Protein AF-A0A165YY05-F1 (afdb_monomer)

Organism: Pseudomonas fluorescens (NCBI:txid294)

Nearest PDB structures (foldseek):
  7nfc-assembly1_R  TM=3.723E-01  e=5.707E+00  Homo sapiens

Sequence (60 aa):
MPQKIHSGYRMGRNALIQFLEEDERIGVSHMALNLKYGSRPADEVMEELAEFVLPHFPSH

InterPro domains:
  IPR036661 Luciferase-like domain superfamily [G3DSA:3.20.20.30] (1-60)

Secondary structure (DSSP, 8-state):
-PEEETTEEE--HHHHHHHHHHHHHTT--------TT-SS-HHHHHHHHHHHTGGGS---

Mean predicted aligned error: 2.84 Å

pLDDT: mean 94.11, std 4.99, range [72.69, 98.44]

Structure (mmCIF, N/CA/C/O backbone):
data_AF-A0A165YY05-F1
#
_entry.id   AF-A0A165YY05-F1
#
loop_
_atom_site.group_PDB
_atom_site.id
_atom_site.type_symbol
_atom_site.label_atom_id
_atom_site.label_alt_id
_atom_site.label_comp_id
_atom_site.label_asym_id
_atom_site.label_entity_id
_atom_site.label_seq_id
_atom_site.pdbx_PDB_ins_code
_atom_site.Cartn_x
_atom_site.Cartn_y
_atom_site.Cartn_z
_atom_site.occupancy
_atom_site.B_iso_or_equiv
_atom_site.auth_seq_id
_atom_site.auth_comp_id
_atom_site.auth_asym_id
_atom_site.auth_atom_id
_atom_site.pdbx_PDB_model_num
ATOM 1 N N . MET A 1 1 ? -2.697 15.028 -2.019 1.00 72.69 1 MET A N 1
ATOM 2 C CA . MET A 1 1 ? -1.237 14.884 -1.822 1.00 72.69 1 MET A CA 1
ATOM 3 C C . MET A 1 1 ? -1.014 13.835 -0.735 1.00 72.69 1 MET A C 1
ATOM 5 O O . MET A 1 1 ? -1.734 13.908 0.258 1.00 72.69 1 MET A O 1
ATOM 9 N N . PRO A 1 2 ? -0.117 12.851 -0.917 1.00 88.06 2 PRO A N 1
ATOM 10 C CA . PRO A 1 2 ? 0.168 11.832 0.094 1.00 88.06 2 PRO A CA 1
ATOM 11 C C . PRO A 1 2 ? 0.691 12.444 1.399 1.00 88.06 2 PRO A C 1
ATOM 13 O O . PRO A 1 2 ? 1.565 13.308 1.374 1.00 88.06 2 PRO A O 1
ATOM 16 N N . GLN A 1 3 ? 0.187 11.981 2.541 1.00 92.56 3 GLN A N 1
ATOM 17 C CA . GLN A 1 3 ? 0.684 12.366 3.862 1.00 92.56 3 GLN A CA 1
ATOM 18 C C . GLN A 1 3 ? 1.619 11.275 4.386 1.00 92.56 3 GLN A C 1
ATOM 20 O O . GLN A 1 3 ? 1.246 10.106 4.406 1.00 92.56 3 GLN A O 1
ATOM 25 N N . LYS A 1 4 ? 2.822 11.629 4.846 1.00 93.38 4 LYS A N 1
ATOM 26 C CA . LYS A 1 4 ? 3.717 10.650 5.481 1.00 93.38 4 LYS A CA 1
ATOM 27 C C . LYS A 1 4 ? 3.122 10.132 6.793 1.00 93.38 4 LYS A C 1
ATOM 29 O O . LYS A 1 4 ? 2.600 10.908 7.592 1.00 93.38 4 LYS A O 1
ATOM 34 N N . ILE A 1 5 ? 3.254 8.831 7.021 1.00 91.75 5 ILE A N 1
ATOM 35 C CA . ILE A 1 5 ? 2.966 8.159 8.293 1.00 91.75 5 ILE A CA 1
ATOM 36 C C . ILE A 1 5 ? 4.205 7.375 8.735 1.00 91.75 5 ILE A C 1
ATOM 38 O O . ILE A 1 5 ? 5.217 7.346 8.031 1.00 91.75 5 ILE A O 1
ATOM 42 N N . HIS A 1 6 ? 4.144 6.740 9.906 1.00 89.81 6 HIS A N 1
ATOM 43 C CA . HIS A 1 6 ? 5.214 5.845 10.329 1.00 89.81 6 HIS A CA 1
ATOM 44 C C . HIS A 1 6 ? 5.403 4.732 9.289 1.00 89.81 6 HIS A C 1
ATOM 46 O O . HIS A 1 6 ? 4.493 3.936 9.065 1.00 89.81 6 HIS A O 1
ATOM 52 N N . SER A 1 7 ? 6.581 4.700 8.664 1.00 87.31 7 SER A N 1
ATOM 53 C CA . SER A 1 7 ? 6.979 3.674 7.692 1.00 87.31 7 SER A CA 1
ATOM 54 C C . SER A 1 7 ? 6.023 3.524 6.496 1.00 87.31 7 SER A C 1
ATOM 56 O O . SER A 1 7 ? 5.802 2.416 6.019 1.00 87.31 7 SER A O 1
ATOM 58 N N . GLY A 1 8 ? 5.448 4.628 6.004 1.00 92.69 8 GLY A N 1
ATOM 59 C CA . GLY A 1 8 ? 4.602 4.603 4.810 1.00 92.69 8 GLY A CA 1
ATOM 60 C C . GLY A 1 8 ? 3.903 5.927 4.512 1.00 92.69 8 GLY A C 1
ATOM 61 O O . GLY A 1 8 ? 4.315 6.998 4.972 1.00 92.69 8 GLY A O 1
ATOM 62 N N . TYR A 1 9 ? 2.798 5.842 3.769 1.00 94.88 9 TYR A N 1
ATOM 63 C CA . TYR A 1 9 ? 1.985 6.990 3.375 1.00 94.88 9 TYR A CA 1
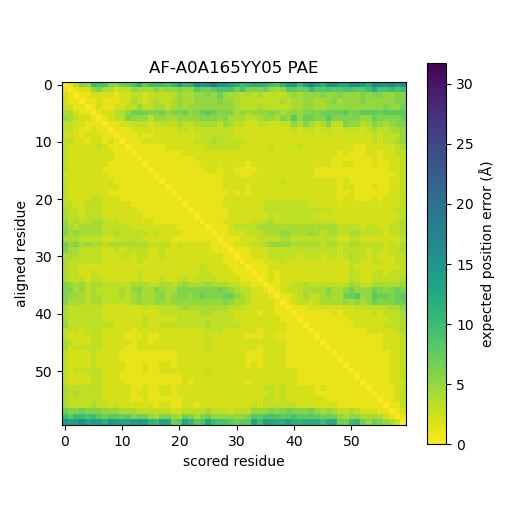ATOM 64 C C . TYR A 1 9 ? 0.494 6.748 3.627 1.00 94.88 9 TYR A C 1
ATOM 66 O O . TYR A 1 9 ? -0.008 5.636 3.500 1.00 94.88 9 TYR A O 1
ATOM 74 N N . ARG A 1 10 ? -0.227 7.826 3.934 1.00 94.62 10 ARG A N 1
ATOM 75 C CA . ARG A 1 10 ? -1.686 7.919 3.886 1.00 94.62 10 ARG A CA 1
ATOM 76 C C . ARG A 1 10 ? -2.071 8.653 2.607 1.00 94.62 10 ARG A C 1
ATOM 78 O O . ARG A 1 10 ? -1.694 9.809 2.413 1.00 94.62 10 ARG A O 1
ATOM 85 N N . MET A 1 11 ? -2.830 7.991 1.745 1.00 95.56 11 MET A N 1
ATOM 86 C CA . MET A 1 11 ? -3.334 8.557 0.496 1.00 95.56 11 MET A CA 1
ATOM 87 C C . MET A 1 11 ? -4.634 7.862 0.075 1.00 95.56 11 MET A C 1
ATOM 89 O O . MET A 1 11 ? -4.993 6.835 0.645 1.00 95.56 11 MET A O 1
ATOM 93 N N . GLY A 1 12 ? -5.353 8.440 -0.889 1.00 95.62 12 GLY A N 1
ATOM 94 C CA . GLY A 1 12 ? -6.517 7.794 -1.505 1.00 95.62 12 GLY A CA 1
ATOM 95 C C . GLY A 1 12 ? -6.120 6.909 -2.689 1.00 95.62 12 GLY A C 1
ATOM 96 O O . GLY A 1 12 ? -5.020 7.055 -3.224 1.00 95.62 12 GLY A O 1
ATOM 97 N N . ARG A 1 13 ? -7.039 6.048 -3.141 1.00 96.75 13 ARG A N 1
ATOM 98 C CA . ARG A 1 13 ? -6.790 5.054 -4.200 1.00 96.75 13 ARG A CA 1
ATOM 99 C C . ARG A 1 13 ? -6.219 5.618 -5.503 1.00 96.75 13 ARG A C 1
ATOM 101 O O . ARG A 1 13 ? -5.287 5.048 -6.041 1.00 96.75 13 ARG A O 1
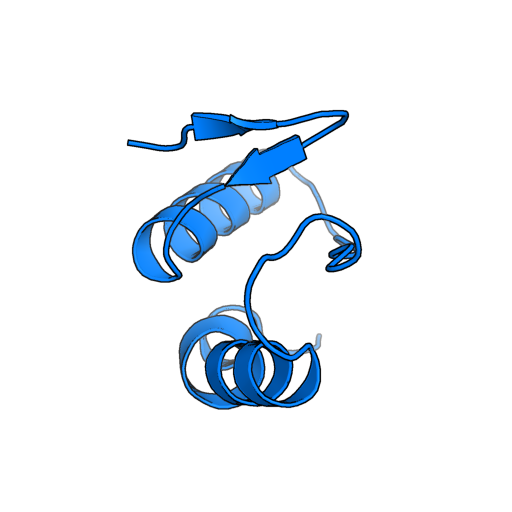ATOM 108 N N . ASN A 1 14 ? -6.691 6.776 -5.972 1.00 97.88 14 ASN A N 1
ATOM 109 C CA . ASN A 1 14 ? -6.204 7.349 -7.237 1.00 97.88 14 ASN A CA 1
ATOM 110 C C . ASN A 1 14 ? -4.724 7.749 -7.148 1.00 97.88 14 ASN A C 1
ATOM 112 O O . ASN A 1 14 ? -3.973 7.576 -8.099 1.00 97.88 14 ASN A O 1
ATOM 116 N N . ALA A 1 15 ? -4.302 8.267 -5.991 1.00 97.38 15 ALA A N 1
ATOM 117 C CA . ALA A 1 15 ? -2.897 8.577 -5.753 1.00 97.38 15 ALA A CA 1
ATOM 118 C C . ALA A 1 15 ? -2.069 7.300 -5.546 1.00 97.38 15 ALA A C 1
ATOM 120 O O . ALA A 1 15 ? -0.918 7.264 -5.963 1.00 97.38 15 ALA A O 1
ATOM 121 N N . LEU A 1 16 ? -2.658 6.260 -4.942 1.00 97.12 16 LEU A N 1
ATOM 122 C CA . LEU A 1 16 ? -2.018 4.951 -4.810 1.00 97.12 16 LEU A CA 1
ATOM 123 C C . LEU A 1 16 ? -1.767 4.315 -6.182 1.00 97.12 16 LEU A C 1
ATOM 125 O O . LEU A 1 16 ? -0.667 3.842 -6.413 1.00 97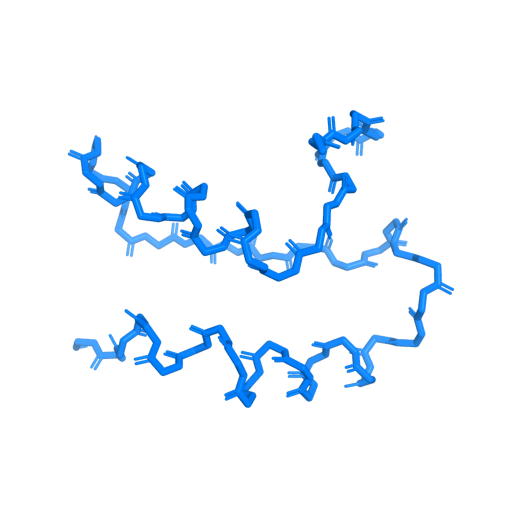.12 16 LEU A O 1
ATOM 129 N N . ILE A 1 17 ? -2.734 4.357 -7.103 1.00 97.94 17 ILE A N 1
ATOM 130 C CA . ILE A 1 17 ? -2.571 3.836 -8.470 1.00 97.94 17 ILE A CA 1
ATOM 131 C C . ILE A 1 17 ? -1.404 4.539 -9.169 1.00 97.94 17 ILE A C 1
ATOM 133 O O . ILE A 1 17 ? -0.480 3.875 -9.614 1.00 97.94 17 ILE A O 1
ATOM 137 N N . GLN A 1 18 ? -1.381 5.876 -9.166 1.00 97.56 18 GLN A N 1
ATOM 138 C CA . GLN A 1 18 ? -0.280 6.645 -9.764 1.00 97.56 18 GLN A CA 1
ATOM 139 C C . GLN A 1 18 ? 1.084 6.323 -9.137 1.00 97.56 18 GLN A C 1
ATOM 141 O O . GLN A 1 18 ? 2.099 6.326 -9.829 1.00 97.56 18 GLN A O 1
ATOM 146 N N . PHE A 1 19 ? 1.109 6.073 -7.825 1.00 96.50 19 PHE A N 1
ATOM 147 C CA . PHE A 1 19 ? 2.316 5.683 -7.104 1.00 96.50 19 PHE A CA 1
ATOM 148 C C . PHE A 1 19 ? 2.802 4.294 -7.538 1.00 96.50 19 PHE A C 1
ATOM 150 O O . PHE A 1 19 ? 3.969 4.137 -7.876 1.00 96.50 19 PHE A O 1
ATOM 157 N N . LEU A 1 20 ? 1.900 3.312 -7.591 1.00 96.38 20 LEU A N 1
ATOM 158 C CA . LEU A 1 20 ? 2.214 1.949 -8.018 1.00 96.38 20 LEU A CA 1
ATOM 159 C C . LEU A 1 20 ? 2.651 1.887 -9.489 1.00 96.38 20 LEU A C 1
ATOM 161 O O . LEU A 1 20 ? 3.591 1.169 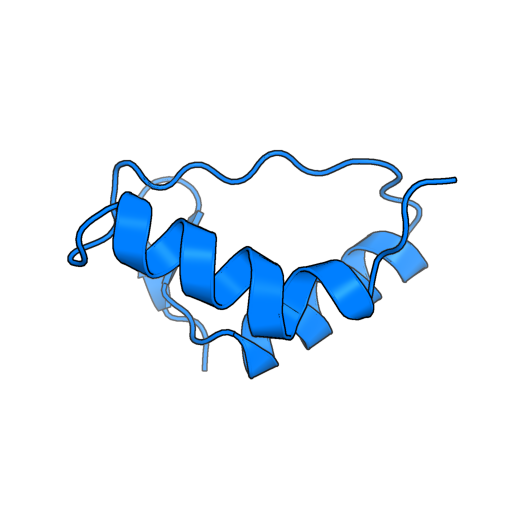-9.804 1.00 96.38 20 LEU A O 1
ATOM 165 N N . GLU A 1 21 ? 2.035 2.675 -10.372 1.00 96.56 21 GLU A N 1
ATOM 166 C CA . GLU A 1 21 ? 2.448 2.789 -11.777 1.00 96.56 21 GLU A CA 1
ATOM 167 C C . GLU A 1 21 ? 3.862 3.380 -11.926 1.00 96.56 21 GLU A C 1
ATOM 169 O O . GLU A 1 21 ? 4.600 3.001 -12.833 1.00 96.56 21 GLU A O 1
ATOM 174 N N . GLU A 1 22 ? 4.254 4.338 -11.078 1.00 96.50 22 GLU A N 1
ATOM 175 C CA . GLU A 1 22 ? 5.629 4.860 -11.070 1.00 96.50 22 GLU A CA 1
ATOM 176 C C . GLU A 1 22 ? 6.617 3.814 -10.558 1.00 96.50 22 GLU A C 1
ATOM 178 O O . GLU A 1 22 ? 7.668 3.620 -11.168 1.00 96.50 22 GLU A O 1
ATOM 183 N N . ASP A 1 23 ? 6.260 3.102 -9.490 1.00 95.56 23 ASP A N 1
ATOM 184 C CA . ASP A 1 23 ? 7.087 2.030 -8.944 1.00 95.56 23 ASP A CA 1
ATOM 185 C C . ASP A 1 23 ? 7.277 0.887 -9.962 1.00 95.56 23 ASP A C 1
ATOM 187 O O . ASP A 1 23 ? 8.390 0.385 -10.144 1.00 95.56 23 ASP A O 1
ATOM 191 N N . GLU A 1 24 ? 6.231 0.521 -10.704 1.00 95.62 24 GLU A N 1
ATOM 192 C CA . GLU A 1 24 ? 6.319 -0.438 -11.809 1.00 95.62 24 GLU A CA 1
ATOM 193 C C . GLU A 1 24 ? 7.256 0.066 -12.920 1.00 95.62 24 GLU A C 1
ATOM 195 O O . GLU A 1 24 ? 8.132 -0.675 -13.375 1.00 95.62 24 GLU A O 1
ATOM 200 N N . ARG A 1 25 ? 7.154 1.349 -13.312 1.00 96.88 25 ARG A N 1
ATOM 201 C CA . ARG A 1 25 ? 8.033 1.966 -14.328 1.00 96.88 25 ARG A CA 1
ATOM 202 C C . ARG A 1 25 ? 9.515 1.914 -13.960 1.00 96.88 25 ARG A C 1
ATOM 204 O O . ARG A 1 25 ? 10.352 1.829 -14.859 1.00 96.88 25 ARG A O 1
ATOM 211 N N . ILE A 1 26 ? 9.849 1.958 -12.671 1.00 97.44 26 ILE A N 1
ATOM 212 C CA . ILE A 1 26 ? 11.236 1.846 -12.190 1.00 97.44 26 ILE A CA 1
ATOM 213 C C . ILE A 1 26 ? 11.663 0.396 -11.905 1.00 97.44 26 ILE A C 1
ATOM 215 O O . ILE A 1 26 ? 12.780 0.167 -11.438 1.00 97.44 26 ILE A O 1
ATOM 219 N N . GLY A 1 27 ? 10.812 -0.585 -12.223 1.00 96.38 27 GLY A N 1
ATOM 220 C CA . GLY A 1 27 ? 11.135 -2.012 -12.200 1.00 96.38 27 GLY A CA 1
ATOM 221 C C . GL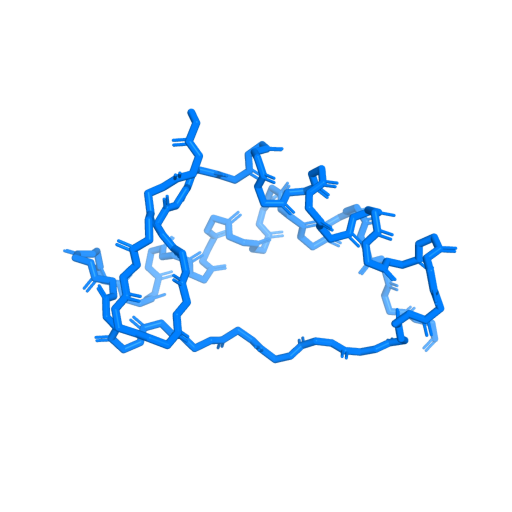Y A 1 27 ? 10.697 -2.764 -10.944 1.00 96.38 27 GLY A C 1
ATOM 222 O O . GLY A 1 27 ? 11.147 -3.893 -10.733 1.00 96.38 27 GLY A O 1
ATOM 223 N N . VAL A 1 28 ? 9.837 -2.189 -10.098 1.00 96.06 28 VAL A N 1
ATOM 224 C CA . VAL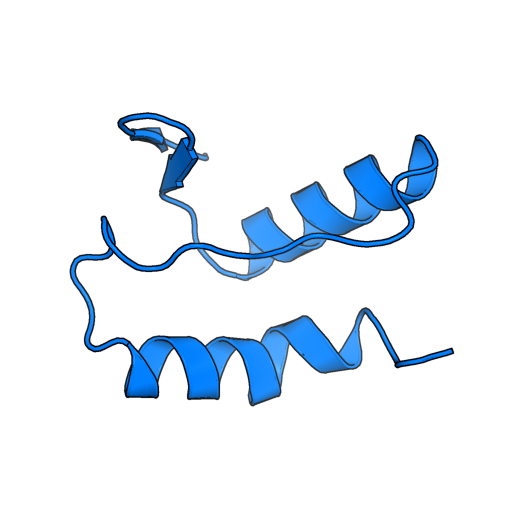 A 1 28 ? 9.256 -2.922 -8.964 1.00 96.06 28 VAL A CA 1
ATOM 225 C C . VAL A 1 28 ? 8.259 -3.956 -9.486 1.00 96.06 28 VAL A C 1
ATOM 227 O O . VAL A 1 28 ? 7.245 -3.609 -10.076 1.00 96.06 28 VAL A O 1
ATOM 230 N N . SER A 1 29 ? 8.535 -5.242 -9.252 1.00 92.69 29 SER A N 1
ATOM 231 C CA . SER A 1 29 ? 7.695 -6.341 -9.765 1.00 92.69 29 SER A CA 1
ATOM 232 C C . SER A 1 29 ? 6.592 -6.792 -8.805 1.00 92.69 29 SER A C 1
ATOM 234 O O . SER A 1 29 ? 5.614 -7.399 -9.227 1.00 92.69 29 SER A O 1
ATOM 236 N N . HIS A 1 30 ? 6.756 -6.564 -7.500 1.00 92.50 30 HIS A N 1
ATOM 237 C CA . HIS A 1 30 ? 5.768 -6.957 -6.498 1.00 92.50 30 HIS A CA 1
ATOM 238 C C . HIS A 1 30 ? 5.809 -6.021 -5.293 1.00 92.50 30 HIS A C 1
ATOM 240 O O . HIS A 1 30 ? 6.886 -5.654 -4.820 1.00 92.50 30 HIS A O 1
ATOM 246 N N . MET A 1 31 ? 4.633 -5.682 -4.764 1.00 92.38 31 MET A N 1
ATOM 247 C CA . MET A 1 31 ? 4.491 -4.830 -3.590 1.00 92.38 31 MET A CA 1
ATOM 248 C C . MET A 1 31 ? 3.485 -5.417 -2.603 1.00 92.38 31 MET A C 1
ATOM 250 O O . MET A 1 31 ? 2.354 -5.735 -2.962 1.00 92.38 31 MET A O 1
ATOM 254 N N . ALA A 1 32 ? 3.887 -5.498 -1.335 1.00 94.12 32 ALA A N 1
ATOM 255 C CA . ALA A 1 32 ? 2.997 -5.848 -0.237 1.00 94.12 32 ALA A CA 1
ATOM 256 C C . ALA A 1 32 ? 2.482 -4.578 0.456 1.00 94.12 32 ALA A C 1
ATOM 258 O O . ALA A 1 32 ? 3.269 -3.720 0.861 1.00 94.12 32 ALA A O 1
ATOM 259 N N . LEU A 1 33 ? 1.163 -4.474 0.638 1.00 94.00 33 LEU A N 1
ATOM 260 C CA . LEU A 1 33 ? 0.530 -3.359 1.346 1.00 94.00 33 LEU A CA 1
ATOM 261 C C . LEU A 1 33 ? 0.265 -3.730 2.809 1.00 94.00 33 LEU A C 1
ATOM 263 O O . LEU A 1 33 ? -0.340 -4.757 3.107 1.00 94.00 33 LEU A O 1
ATOM 267 N N . ASN A 1 34 ? 0.689 -2.869 3.736 1.00 94.25 34 ASN A N 1
ATOM 268 C CA . ASN A 1 34 ? 0.435 -3.033 5.166 1.00 94.25 34 ASN A CA 1
ATOM 269 C C . ASN A 1 34 ? -0.640 -2.046 5.642 1.00 94.25 34 ASN A C 1
ATOM 271 O O . ASN A 1 34 ? -0.423 -0.835 5.642 1.00 94.25 34 ASN A O 1
ATOM 275 N N . LEU A 1 35 ? -1.779 -2.569 6.102 1.00 93.56 35 LEU A N 1
ATOM 276 C CA . LEU A 1 35 ? -2.939 -1.766 6.505 1.00 93.56 35 LEU A CA 1
ATOM 277 C C . LEU A 1 35 ? -2.966 -1.400 8.002 1.00 93.56 35 LEU A C 1
ATOM 279 O O . LEU A 1 35 ? -3.880 -0.710 8.445 1.00 93.56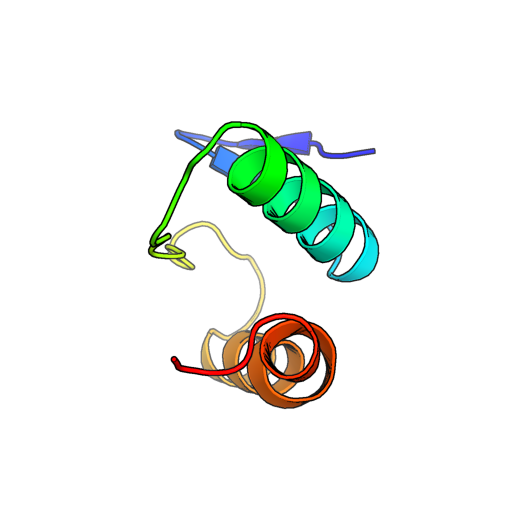 35 LEU A O 1
ATOM 283 N N . LYS A 1 36 ? -1.956 -1.799 8.791 1.00 89.88 36 LYS A N 1
ATOM 284 C CA . LYS A 1 36 ? -1.924 -1.654 10.263 1.00 89.88 36 LYS A CA 1
ATOM 285 C C . LYS A 1 36 ? -2.149 -0.224 10.767 1.00 89.88 36 LYS A C 1
ATOM 287 O O . LYS A 1 36 ? -2.706 -0.039 11.843 1.00 89.88 36 LYS A O 1
ATOM 292 N N . TYR A 1 37 ? -1.673 0.777 10.027 1.00 86.94 37 TYR A N 1
ATOM 293 C CA . TYR A 1 37 ? -1.754 2.195 10.410 1.00 86.94 37 TYR A CA 1
ATOM 294 C C . TYR A 1 37 ? -2.954 2.927 9.778 1.00 86.94 37 TYR A C 1
ATOM 296 O O . TYR A 1 37 ? -3.081 4.152 9.902 1.00 86.94 37 TYR A O 1
ATOM 304 N N . GLY A 1 38 ? -3.822 2.188 9.079 1.00 86.38 38 GLY A N 1
ATOM 305 C CA . GLY A 1 38 ? -5.086 2.685 8.557 1.00 86.38 38 GLY A CA 1
ATOM 306 C C . GLY A 1 38 ? -6.065 3.032 9.680 1.00 86.38 38 GLY A C 1
ATOM 307 O O . GLY A 1 38 ? -6.023 2.468 10.766 1.00 86.38 38 GLY A O 1
ATOM 308 N N . SER A 1 39 ? -6.944 3.999 9.419 1.00 90.50 39 SER A N 1
ATOM 309 C CA . SER A 1 39 ? -8.039 4.371 10.330 1.00 90.50 39 SER A CA 1
ATOM 310 C C . SER A 1 39 ? -9.377 3.729 9.954 1.00 90.50 39 SER A C 1
ATOM 312 O O . SER A 1 39 ? -10.356 3.920 10.664 1.00 90.50 39 SER A O 1
ATOM 314 N N . ARG A 1 40 ? -9.426 3.029 8.817 1.00 95.50 40 ARG A N 1
ATOM 315 C CA . ARG A 1 40 ? -10.606 2.323 8.312 1.00 95.50 40 ARG A CA 1
ATOM 316 C C . ARG A 1 40 ? -10.492 0.828 8.617 1.00 95.50 40 ARG A C 1
ATOM 318 O O . ARG A 1 40 ? -9.358 0.343 8.688 1.00 95.50 40 ARG A O 1
ATOM 325 N N . PRO A 1 41 ? -11.620 0.117 8.772 1.00 96.69 41 PRO A N 1
ATOM 326 C CA . PRO A 1 41 ? -11.634 -1.341 8.837 1.00 96.69 41 PRO A CA 1
ATOM 327 C C . PRO A 1 41 ? -10.876 -1.961 7.655 1.00 96.69 41 PRO A C 1
ATOM 329 O O . PRO A 1 41 ? -10.923 -1.453 6.532 1.00 96.69 41 PRO A O 1
ATOM 332 N N . ALA A 1 42 ? -10.092 -3.008 7.920 1.00 96.00 42 ALA A N 1
ATOM 333 C CA . ALA A 1 42 ? -9.196 -3.576 6.915 1.00 96.00 42 ALA A CA 1
ATOM 334 C C . ALA A 1 42 ? -9.965 -4.253 5.771 1.00 96.00 42 ALA A C 1
ATOM 336 O O . ALA A 1 42 ? -9.542 -4.158 4.628 1.00 96.00 42 ALA A O 1
ATOM 337 N N . ASP A 1 43 ? -11.092 -4.888 6.076 1.00 97.19 43 ASP A N 1
ATOM 338 C CA . ASP A 1 43 ? -12.049 -5.462 5.129 1.00 97.19 43 ASP A CA 1
ATOM 339 C C . ASP A 1 43 ? -12.583 -4.419 4.140 1.00 97.19 43 ASP A C 1
ATOM 341 O O . ASP A 1 43 ? -12.452 -4.619 2.936 1.00 97.19 43 ASP A O 1
ATOM 345 N N . GLU A 1 44 ? -13.043 -3.259 4.616 1.00 97.94 44 GLU A N 1
ATOM 346 C CA . GLU A 1 44 ? -13.496 -2.172 3.730 1.00 97.94 44 GLU A CA 1
ATOM 347 C C . GLU A 1 44 ? -12.379 -1.659 2.806 1.00 97.94 44 GLU A C 1
ATOM 349 O O . GLU A 1 44 ? -12.616 -1.279 1.658 1.00 97.94 44 GLU A O 1
ATOM 354 N N . VAL A 1 45 ? -11.141 -1.598 3.308 1.00 97.50 45 VAL A N 1
ATOM 355 C CA . VAL A 1 45 ? -9.991 -1.188 2.488 1.00 97.50 45 VAL A CA 1
ATOM 356 C C . VAL A 1 45 ? -9.664 -2.265 1.458 1.00 97.50 45 VAL A C 1
ATOM 358 O O . VAL A 1 45 ? -9.381 -1.932 0.312 1.00 97.50 45 VAL A O 1
ATOM 361 N N . MET A 1 46 ? -9.715 -3.541 1.837 1.00 97.19 46 MET A N 1
ATOM 362 C CA . MET A 1 46 ? -9.481 -4.658 0.922 1.00 97.19 46 MET A CA 1
ATOM 363 C C . MET A 1 46 ? -10.521 -4.699 -0.201 1.00 97.19 46 MET A C 1
ATOM 365 O O . MET A 1 46 ? -10.140 -4.903 -1.350 1.00 97.19 46 MET A O 1
ATOM 369 N N . GLU A 1 47 ? -11.797 -4.449 0.101 1.00 98.31 47 GLU A N 1
ATOM 370 C CA . GLU A 1 47 ? -12.862 -4.331 -0.904 1.00 98.31 47 GLU A CA 1
ATOM 371 C C . GLU A 1 47 ? -12.588 -3.185 -1.885 1.00 98.31 47 GLU A C 1
ATOM 373 O O . GLU A 1 47 ? -12.612 -3.391 -3.097 1.00 98.31 47 GLU A O 1
ATOM 378 N N . GLU A 1 48 ? -12.221 -1.997 -1.388 1.00 98.25 48 GLU A N 1
ATOM 379 C CA . GLU A 1 48 ? -11.869 -0.868 -2.257 1.00 98.25 48 GLU A CA 1
ATOM 380 C C . GLU A 1 48 ? -10.643 -1.165 -3.131 1.00 98.25 48 GLU A C 1
ATOM 382 O O . GLU A 1 48 ? -10.621 -0.808 -4.311 1.00 98.25 48 GLU A O 1
ATOM 387 N N . LEU A 1 49 ? -9.612 -1.807 -2.573 1.00 97.75 49 LEU A N 1
ATOM 388 C CA . LEU A 1 49 ? -8.440 -2.215 -3.343 1.00 97.75 49 LEU A CA 1
ATOM 389 C C . LEU A 1 49 ? -8.829 -3.219 -4.431 1.00 97.75 49 LEU A C 1
ATOM 391 O O . LEU A 1 49 ? -8.363 -3.089 -5.561 1.00 97.75 49 LEU A O 1
ATOM 395 N N . ALA A 1 50 ? -9.695 -4.183 -4.119 1.00 97.31 50 ALA A N 1
ATOM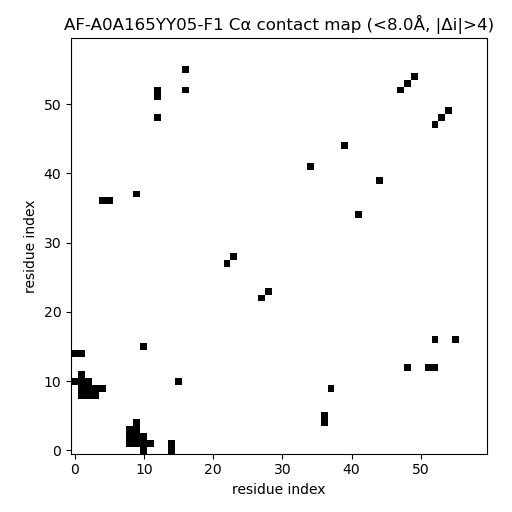 396 C CA . ALA A 1 50 ? -10.138 -5.190 -5.071 1.00 97.31 50 ALA A CA 1
ATOM 397 C C . ALA A 1 50 ? -10.979 -4.603 -6.211 1.00 97.31 50 ALA A C 1
ATOM 399 O O . ALA A 1 50 ? -10.775 -4.969 -7.366 1.00 97.31 50 ALA A O 1
ATOM 400 N N . GLU A 1 51 ? -11.887 -3.679 -5.903 1.00 98.38 51 GLU A N 1
ATOM 401 C CA . GLU A 1 51 ? -12.785 -3.084 -6.892 1.00 98.38 51 GLU A CA 1
ATOM 402 C C . GLU A 1 51 ? -12.087 -2.029 -7.760 1.00 98.38 51 GLU A C 1
ATOM 404 O O . GLU A 1 51 ? -12.336 -1.954 -8.962 1.00 98.38 51 GLU A O 1
ATOM 409 N N . PHE A 1 52 ? -11.198 -1.218 -7.175 1.00 98.44 52 PHE A N 1
ATOM 410 C CA . PHE A 1 52 ? -10.702 -0.007 -7.837 1.00 98.44 52 PHE A CA 1
ATOM 411 C C . PHE A 1 52 ? -9.195 0.037 -8.081 1.00 98.44 52 PHE A C 1
ATOM 413 O O . PHE A 1 52 ? -8.763 0.887 -8.851 1.00 98.44 52 PHE A O 1
ATOM 420 N N . VAL A 1 53 ? -8.384 -0.808 -7.435 1.00 97.62 53 VAL A N 1
ATOM 421 C CA . VAL A 1 53 ? -6.916 -0.784 -7.597 1.00 97.62 53 VAL A CA 1
ATOM 422 C C . VAL A 1 53 ? -6.418 -2.021 -8.336 1.00 97.62 53 VAL A C 1
ATOM 424 O O . VAL A 1 53 ? -5.719 -1.878 -9.334 1.00 97.62 53 VAL A O 1
ATOM 427 N N . LEU A 1 54 ? -6.812 -3.225 -7.912 1.00 96.56 54 LEU A N 1
ATOM 428 C CA . LEU A 1 54 ? -6.380 -4.483 -8.531 1.00 96.56 54 LEU A CA 1
ATOM 429 C C . LEU A 1 54 ? -6.632 -4.572 -10.049 1.00 96.56 54 LEU A C 1
ATOM 431 O O . LEU A 1 54 ? -5.752 -5.093 -10.731 1.00 96.56 54 LEU A O 1
ATOM 435 N N . PRO A 1 5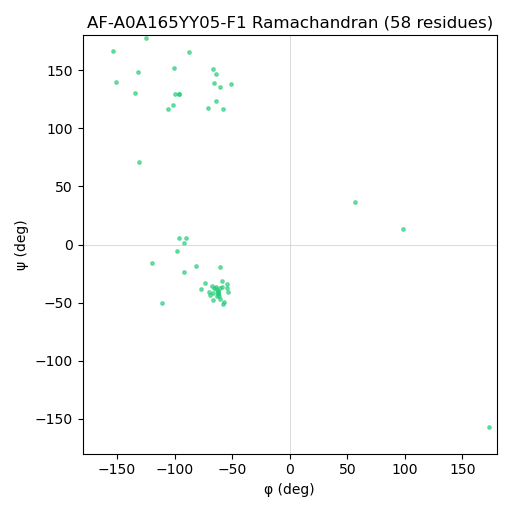5 ? -7.736 -4.051 -10.630 1.00 97.25 55 PRO A N 1
ATOM 436 C CA . PRO A 1 55 ? -7.943 -4.112 -12.081 1.00 97.25 55 PRO A CA 1
ATOM 437 C C . PRO A 1 55 ? -6.869 -3.394 -12.912 1.00 97.25 55 PRO A C 1
ATOM 439 O O . PRO A 1 55 ? -6.736 -3.681 -14.100 1.00 97.25 55 PRO A O 1
ATOM 442 N N . HIS A 1 56 ? -6.104 -2.478 -12.307 1.00 96.62 56 HIS A N 1
ATOM 443 C CA . HIS A 1 56 ? -4.986 -1.792 -12.959 1.00 96.62 56 HIS A CA 1
ATOM 444 C C . HIS A 1 56 ? -3.694 -2.629 -12.978 1.00 96.62 56 HIS A C 1
ATOM 446 O O . HIS A 1 56 ? -2.822 -2.356 -13.794 1.00 96.62 56 HIS A O 1
ATOM 452 N N . PHE A 1 57 ? -3.584 -3.653 -12.123 1.00 95.38 57 PHE A N 1
ATOM 453 C CA . PHE A 1 57 ? -2.382 -4.475 -11.931 1.00 95.38 57 PHE A CA 1
ATOM 454 C C . PHE A 1 57 ? -2.744 -5.974 -11.977 1.00 95.38 57 PHE A C 1
ATOM 456 O O . PHE A 1 57 ? -2.780 -6.638 -10.935 1.00 95.38 57 PHE A O 1
ATOM 463 N N . PRO A 1 58 ? -3.087 -6.523 -13.159 1.00 90.50 58 PRO A N 1
ATOM 464 C CA . PRO A 1 58 ? -3.500 -7.917 -13.287 1.00 90.50 58 PRO A CA 1
ATOM 465 C C . PRO A 1 58 ? -2.365 -8.878 -12.913 1.00 90.50 58 PRO A C 1
ATOM 467 O O . PRO A 1 58 ? -1.193 -8.617 -13.171 1.00 90.50 58 PRO A O 1
ATOM 470 N N . SER A 1 59 ? -2.715 -10.028 -12.336 1.00 87.31 59 SER A N 1
ATOM 471 C CA . SER A 1 59 ? -1.748 -11.095 -12.066 1.00 87.31 59 SER A CA 1
ATOM 472 C C . SER A 1 59 ? -1.183 -11.652 -13.377 1.00 87.31 59 SER A C 1
ATOM 474 O O . SER A 1 59 ? -1.958 -12.106 -14.224 1.00 87.31 59 SER A O 1
ATOM 476 N N . HIS A 1 60 ? 0.144 -11.618 -13.514 1.00 74.12 60 HIS A N 1
ATOM 477 C CA . HIS A 1 60 ? 0.899 -12.225 -14.614 1.00 74.12 60 HIS A CA 1
ATOM 478 C C . HIS A 1 60 ? 1.228 -13.698 -14.357 1.00 74.12 60 HIS A C 1
ATOM 480 O O . HIS A 1 60 ? 1.426 -14.064 -13.174 1.00 74.12 60 HIS A O 1
#

Radius of gyration: 11.7 Å; Cα contacts (8 Å, |Δi|>4): 29; chains: 1; bounding box: 25×27×25 Å

Solvent-accessible surface area (backbone atoms only — not comparable to full-atom values): 4031 Å² total; per-residue (Å²): 128,73,40,82,49,92,96,52,71,50,70,55,69,74,60,48,49,59,48,52,54,51,42,42,75,76,65,53,87,79,84,88,85,81,66,85,86,55,94,63,64,66,68,65,50,50,51,50,39,58,75,73,45,42,79,80,60,70,89,129

Foldseek 3Di:
DWDDDVPDTDDDQVVVLVVVVVCVVVPDPDDDDDCPPPPDDPVVVVVCCVPPPDVSPDDD